Protein AF-A0A2G2WMH2-F1 (afdb_monomer)

Mean predicted aligned error: 10.41 Å

Solvent-accessible surface area (backbone atoms only — not comparable to full-atom values): 7442 Å² total; per-residue (Å²): 142,68,90,68,57,48,76,43,60,35,55,42,58,72,83,78,82,82,87,88,82,86,69,83,63,77,50,43,57,58,46,44,57,43,49,48,52,47,40,55,47,51,48,49,44,51,75,32,40,41,74,84,52,74,70,66,92,86,58,62,71,73,67,49,67,32,45,39,30,38,35,58,32,84,52,57,39,61,53,39,31,50,25,50,50,49,35,38,69,71,68,55,57,82,51,69,66,56,48,50,53,52,50,49,52,54,56,72,71,32,60,77,91,47,46,63,37,52,52,52,26,55,56,68,74,79,115

InterPro domains:
  IPR006458 Ovate protein family, C-terminal [PF04844] (73-126)
  IPR006458 Ovate protein family, C-terminal [PS51754] (69-127)
  IPR006458 Ovate protein family, C-terminal [TIGR01568] (67-126)
  IPR038933 Ovate protein family [PTHR33057] (36-126)

Secondary structure (DSSP, 8-state):
--TTPEEEEEEEPTT-SS------STHHHHHHHHHHHHHHHHHHHHTTEE------TT--HHHHTSEEEEEEES-HHHHHHHHHHHIIIII---SHHHHHHHHHHHHHHS-GGGHHHHHHHHHTT--

Structure (mmCIF, N/CA/C/O backbone):
data_AF-A0A2G2WMH2-F1
#
_entry.id   AF-A0A2G2WMH2-F1
#
loop_
_atom_site.group_PDB
_atom_site.id
_atom_site.type_symbol
_atom_site.label_atom_id
_atom_site.label_alt_id
_atom_site.label_comp_id
_atom_site.label_asym_id
_atom_site.label_entity_id
_atom_site.label_seq_id
_atom_site.pdbx_PDB_ins_code
_atom_site.Cartn_x
_atom_site.Cartn_y
_atom_site.Cartn_z
_atom_site.occupancy
_atom_site.B_iso_or_equiv
_atom_site.auth_seq_id
_atom_site.auth_comp_id
_atom_site.auth_asym_id
_atom_site.auth_atom_id
_atom_site.pdbx_PDB_model_num
ATOM 1 N N . MET A 1 1 ? 20.134 -5.312 -19.685 1.00 39.44 1 MET A N 1
ATOM 2 C CA . MET A 1 1 ? 20.040 -4.812 -18.296 1.00 39.44 1 MET A CA 1
ATOM 3 C C . MET A 1 1 ? 18.639 -4.263 -18.044 1.00 39.44 1 MET A C 1
ATOM 5 O O . MET A 1 1 ? 18.372 -3.131 -18.417 1.00 39.44 1 MET A O 1
ATOM 9 N N . LEU A 1 2 ? 17.740 -5.075 -17.476 1.00 50.34 2 LEU A N 1
ATOM 10 C CA . LEU A 1 2 ? 16.374 -4.661 -17.090 1.00 50.34 2 LEU A CA 1
ATOM 11 C C . LEU A 1 2 ? 16.065 -4.894 -15.597 1.00 50.34 2 LEU A C 1
ATOM 13 O O . LEU A 1 2 ? 15.064 -4.384 -15.110 1.00 50.34 2 LEU A O 1
ATOM 17 N N . HIS A 1 3 ? 16.947 -5.580 -14.857 1.00 53.00 3 HIS A N 1
ATOM 18 C CA . HIS A 1 3 ? 16.779 -5.986 -13.448 1.00 53.00 3 HIS A CA 1
ATOM 19 C C . HIS A 1 3 ? 16.695 -4.856 -12.414 1.00 53.00 3 HIS A C 1
ATOM 21 O O . HIS A 1 3 ? 16.726 -5.126 -11.221 1.00 53.00 3 HIS A O 1
ATOM 27 N N . GLN A 1 4 ? 16.628 -3.598 -12.839 1.00 73.81 4 GLN A N 1
ATOM 28 C CA . GLN A 1 4 ? 16.503 -2.506 -11.889 1.00 73.81 4 GLN A CA 1
ATOM 29 C C . GLN A 1 4 ? 15.035 -2.341 -11.449 1.00 73.81 4 GLN A C 1
ATOM 31 O O . GLN A 1 4 ? 14.784 -2.139 -10.269 1.00 73.81 4 GLN A O 1
ATOM 36 N N . TYR A 1 5 ? 14.061 -2.441 -12.366 1.00 83.31 5 TYR A N 1
ATOM 37 C CA . TYR A 1 5 ? 12.660 -2.101 -12.076 1.00 83.31 5 TYR A CA 1
ATOM 38 C C . TYR A 1 5 ? 11.819 -3.312 -11.657 1.00 83.31 5 TYR A C 1
ATOM 40 O O . TYR A 1 5 ? 11.675 -4.258 -12.429 1.00 83.31 5 TYR A O 1
ATOM 48 N N . ILE A 1 6 ? 11.193 -3.228 -10.482 1.00 89.25 6 ILE A N 1
ATOM 49 C CA . ILE A 1 6 ? 10.225 -4.204 -9.965 1.00 89.25 6 ILE A CA 1
ATOM 50 C C . ILE A 1 6 ? 8.806 -3.681 -10.222 1.00 89.25 6 ILE A C 1
ATOM 52 O O . ILE A 1 6 ? 8.499 -2.516 -9.944 1.00 89.25 6 ILE A O 1
ATOM 56 N N . SER A 1 7 ? 7.953 -4.545 -10.775 1.00 92.12 7 SER A N 1
ATOM 57 C CA . SER A 1 7 ? 6.526 -4.278 -10.976 1.00 92.12 7 SER A CA 1
ATOM 58 C C . SER A 1 7 ? 5.760 -4.565 -9.689 1.00 92.12 7 SER A C 1
ATOM 60 O O . SER A 1 7 ? 5.903 -5.650 -9.138 1.00 92.12 7 SER A O 1
ATOM 62 N N . HIS A 1 8 ? 4.936 -3.627 -9.234 1.00 92.62 8 HIS A N 1
ATOM 63 C CA . HIS A 1 8 ? 4.058 -3.796 -8.074 1.00 92.62 8 HIS A CA 1
ATOM 64 C C . HIS A 1 8 ? 2.759 -2.992 -8.247 1.00 92.62 8 HIS A C 1
ATOM 66 O O . HIS A 1 8 ? 2.647 -2.195 -9.174 1.00 92.62 8 HIS A O 1
ATOM 72 N N . ILE A 1 9 ? 1.778 -3.177 -7.369 1.00 93.50 9 ILE A N 1
ATOM 73 C CA . ILE A 1 9 ? 0.516 -2.429 -7.346 1.00 93.50 9 ILE A CA 1
ATOM 74 C C . ILE A 1 9 ? 0.582 -1.312 -6.312 1.00 93.50 9 ILE A C 1
ATOM 76 O O . ILE A 1 9 ? 0.992 -1.521 -5.173 1.00 93.50 9 ILE A O 1
ATOM 80 N N . TYR A 1 10 ? 0.104 -0.146 -6.723 1.00 90.38 10 TYR A N 1
ATOM 81 C CA . TYR A 1 10 ? -0.199 1.003 -5.889 1.00 90.38 10 TYR A CA 1
ATOM 82 C C . TYR A 1 10 ? -1.716 1.215 -5.934 1.00 90.38 10 TYR A C 1
ATOM 84 O O . TYR A 1 10 ? -2.286 1.357 -7.020 1.00 90.38 10 TYR A O 1
ATOM 92 N N . LEU A 1 11 ? -2.378 1.202 -4.778 1.00 89.56 11 LEU A N 1
ATOM 93 C CA . LEU A 1 11 ? -3.805 1.498 -4.670 1.00 89.56 11 LEU A CA 1
ATOM 94 C C . LEU A 1 11 ? -3.987 3.008 -4.511 1.00 89.56 11 LEU A C 1
ATOM 96 O O . LEU A 1 11 ? -3.466 3.605 -3.568 1.00 89.56 11 LEU A O 1
ATOM 100 N N . TYR A 1 12 ? -4.718 3.618 -5.445 1.00 82.44 12 TYR A N 1
ATOM 101 C CA . TYR A 1 12 ? -5.095 5.028 -5.380 1.00 82.44 12 TYR A CA 1
ATOM 102 C C . TYR A 1 12 ? -6.536 5.177 -4.868 1.00 82.44 12 TYR A C 1
ATOM 104 O O . TYR A 1 12 ? -7.457 4.658 -5.510 1.00 82.44 12 TYR A O 1
ATOM 112 N N . PRO A 1 13 ? -6.768 5.932 -3.780 1.00 79.44 13 PRO A N 1
ATOM 113 C CA . PRO A 1 13 ? -8.116 6.242 -3.325 1.00 79.44 13 PRO A CA 1
ATOM 114 C C . PRO A 1 13 ? -8.817 7.188 -4.311 1.00 79.44 13 PRO A C 1
ATOM 116 O O . PRO A 1 13 ? -8.248 8.187 -4.761 1.00 79.44 13 PRO A O 1
ATOM 119 N N . TYR A 1 14 ? -10.083 6.898 -4.620 1.00 66.50 14 TYR A N 1
ATOM 120 C CA . TYR A 1 14 ? -10.850 7.523 -5.711 1.00 66.50 14 TYR A CA 1
ATOM 121 C C . TYR A 1 14 ? -10.984 9.065 -5.633 1.00 66.50 14 TYR A C 1
ATOM 123 O O . TYR A 1 14 ? -11.202 9.733 -6.643 1.00 66.50 14 TYR A O 1
ATOM 131 N N . LEU A 1 15 ? -10.813 9.663 -4.449 1.00 53.84 15 LEU A N 1
ATOM 132 C CA . LEU A 1 15 ? -11.090 11.082 -4.180 1.00 53.84 15 LEU A CA 1
ATOM 133 C C . LEU A 1 15 ? -10.080 12.094 -4.777 1.00 53.84 15 LEU A C 1
ATOM 135 O O . LEU A 1 15 ? -10.361 13.293 -4.770 1.00 53.84 15 LEU A O 1
ATOM 139 N N . HIS A 1 16 ? -8.909 11.677 -5.281 1.00 42.50 16 HIS A N 1
ATOM 140 C CA . HIS A 1 16 ? -7.781 12.594 -5.548 1.00 42.50 16 HIS A CA 1
ATOM 141 C C . HIS A 1 16 ? -7.552 12.988 -7.032 1.00 42.50 16 HIS A C 1
ATOM 143 O O . HIS A 1 16 ? -6.417 13.057 -7.512 1.00 42.50 16 HIS A O 1
ATOM 149 N N . THR A 1 17 ? -8.605 13.308 -7.791 1.00 42.81 17 THR A N 1
ATOM 150 C CA . THR A 1 17 ? -8.478 13.753 -9.203 1.00 42.81 17 THR A CA 1
ATOM 151 C C . THR A 1 17 ? -8.576 15.272 -9.431 1.00 42.81 17 THR A C 1
ATOM 153 O O . THR A 1 17 ? -8.303 15.731 -10.539 1.00 42.81 17 THR A O 1
ATOM 156 N N . HIS A 1 18 ? -8.899 16.080 -8.410 1.00 35.12 18 HIS A N 1
ATOM 157 C CA . HIS A 1 18 ? -9.380 17.464 -8.607 1.00 35.12 18 HIS A CA 1
ATOM 158 C C . HIS A 1 18 ? -8.436 18.643 -8.249 1.00 35.12 18 HIS A C 1
ATOM 160 O O . HIS A 1 18 ? -8.845 19.791 -8.413 1.00 35.12 18 HIS A O 1
ATOM 166 N N . LEU A 1 19 ? -7.189 18.430 -7.797 1.00 36.88 19 LEU A N 1
ATOM 167 C CA . LEU A 1 19 ? -6.361 19.489 -7.161 1.00 36.88 19 LEU A CA 1
ATOM 168 C C . LEU A 1 19 ? -5.070 19.923 -7.910 1.00 36.88 19 LEU A C 1
ATOM 170 O O . LEU A 1 19 ? -4.053 20.199 -7.277 1.00 36.88 19 LEU A O 1
ATOM 174 N N . PHE A 1 20 ? -5.081 20.032 -9.248 1.00 32.56 20 PHE A N 1
ATOM 175 C CA . PHE A 1 20 ? -3.882 20.393 -10.048 1.00 32.56 20 PHE A CA 1
ATOM 176 C C . PHE A 1 20 ? -4.046 21.568 -11.051 1.00 32.56 20 PHE A C 1
ATOM 178 O O . PHE A 1 20 ? -3.631 21.463 -12.200 1.00 32.56 20 PHE A O 1
ATOM 185 N N . HIS A 1 21 ? -4.575 22.722 -10.628 1.00 34.97 21 HIS A N 1
ATOM 186 C CA . HIS A 1 21 ? -4.422 24.024 -11.321 1.00 34.97 21 HIS A CA 1
ATOM 187 C C . HIS A 1 21 ? -4.557 25.174 -10.297 1.00 34.97 21 HIS A C 1
ATOM 189 O O . HIS A 1 21 ? -5.293 25.026 -9.330 1.00 34.97 21 HIS A O 1
ATOM 195 N N . ASP A 1 22 ? -3.902 26.337 -10.406 1.00 36.66 22 ASP A N 1
ATOM 196 C CA . ASP A 1 22 ? -2.819 26.799 -11.298 1.00 36.66 22 ASP A CA 1
ATOM 197 C C . ASP A 1 22 ? -1.940 27.824 -10.522 1.00 36.66 22 ASP A C 1
ATOM 199 O O . ASP A 1 22 ? -2.313 28.277 -9.444 1.00 36.66 22 ASP A O 1
ATOM 203 N N . THR A 1 23 ? -0.771 28.225 -11.036 1.00 37.75 23 THR A N 1
ATOM 204 C CA . THR A 1 23 ? -0.013 29.401 -10.549 1.00 37.75 23 THR A CA 1
ATOM 205 C C . THR A 1 23 ? 0.733 30.057 -11.723 1.00 37.75 23 THR A C 1
ATOM 207 O O . THR A 1 23 ? 1.585 29.442 -12.359 1.00 37.75 23 THR A O 1
ATOM 210 N N . HIS A 1 24 ? 0.413 31.322 -12.020 1.00 41.81 24 HIS A N 1
ATOM 211 C CA . HIS A 1 24 ? -0.123 31.619 -13.359 1.00 41.81 24 HIS A CA 1
ATOM 212 C C . HIS A 1 24 ? 0.827 32.269 -14.398 1.00 41.81 24 HIS A C 1
ATOM 214 O O . HIS A 1 24 ? 0.663 32.020 -15.595 1.00 41.81 24 HIS A O 1
ATOM 220 N N . THR A 1 25 ? 1.806 33.097 -13.993 1.00 37.84 25 THR A N 1
ATOM 221 C CA . THR A 1 25 ? 2.535 34.002 -14.927 1.00 37.84 25 THR A CA 1
ATOM 222 C C . THR A 1 25 ? 3.969 33.545 -15.248 1.00 37.84 25 THR A C 1
ATOM 224 O O . THR A 1 25 ? 4.156 32.656 -16.061 1.00 37.84 25 THR A O 1
ATOM 227 N N . THR A 1 26 ? 5.021 34.067 -14.615 1.00 40.28 26 THR A N 1
ATOM 228 C CA . THR A 1 26 ? 6.433 33.671 -14.863 1.00 40.28 26 THR A CA 1
ATOM 229 C C . THR A 1 26 ? 6.704 32.207 -14.518 1.00 40.28 26 THR A C 1
ATOM 231 O O . THR A 1 26 ? 7.486 31.515 -15.179 1.00 40.28 26 THR A O 1
ATOM 234 N N . LYS A 1 27 ? 5.952 31.703 -13.532 1.00 47.59 27 LYS A N 1
ATOM 235 C CA . LYS A 1 27 ? 5.845 30.279 -13.255 1.00 47.59 27 LYS A CA 1
ATOM 236 C C . LYS A 1 27 ? 5.443 29.509 -14.511 1.00 47.59 27 LYS A C 1
ATOM 238 O O . LYS A 1 27 ? 6.059 28.489 -14.713 1.00 47.59 27 LYS A O 1
ATOM 243 N N . ARG A 1 28 ? 4.561 29.970 -15.411 1.00 39.31 28 ARG A N 1
ATOM 244 C CA . ARG A 1 28 ? 4.201 29.239 -16.648 1.00 39.31 28 ARG A CA 1
ATOM 245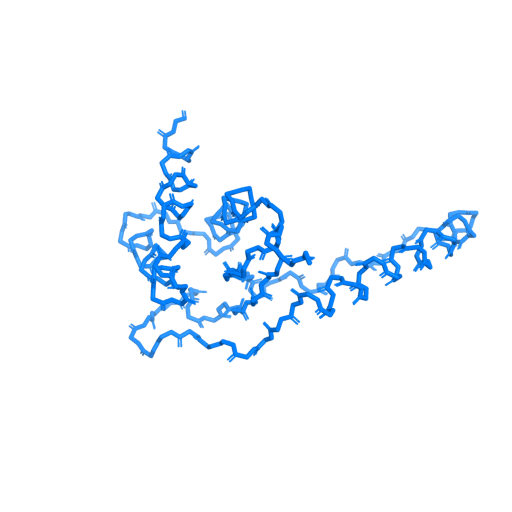 C C . ARG A 1 28 ? 5.373 28.951 -17.587 1.00 39.31 28 ARG A C 1
ATOM 247 O O . ARG A 1 28 ? 5.276 27.968 -18.304 1.00 39.31 28 ARG A O 1
ATOM 254 N N . ASN A 1 29 ? 6.460 29.726 -17.616 1.00 39.91 29 ASN A N 1
ATOM 255 C CA . ASN A 1 29 ? 7.594 29.430 -18.512 1.00 39.91 29 ASN A CA 1
ATOM 256 C C . ASN A 1 29 ? 8.577 28.436 -17.875 1.00 39.91 29 ASN A C 1
ATOM 258 O O . ASN A 1 29 ? 8.958 27.448 -18.506 1.00 39.91 29 ASN A O 1
ATOM 262 N N . LEU A 1 30 ? 8.887 28.609 -16.586 1.00 47.41 30 LEU A N 1
ATOM 263 C CA . LEU A 1 30 ? 9.625 27.605 -15.811 1.00 47.41 30 LEU A CA 1
ATOM 264 C C . LEU A 1 30 ? 8.821 26.308 -15.651 1.00 47.41 30 LEU A C 1
ATOM 266 O O . LEU A 1 30 ? 9.373 25.241 -15.865 1.00 47.41 30 LEU A O 1
ATOM 270 N N . LEU A 1 31 ? 7.515 26.388 -15.391 1.00 48.53 31 LEU A N 1
ATOM 271 C CA . LEU A 1 31 ? 6.540 25.298 -15.458 1.00 48.53 31 LEU A CA 1
ATOM 272 C C . LEU A 1 31 ? 6.322 24.810 -16.882 1.00 48.53 31 LEU A C 1
ATOM 274 O O . LEU A 1 31 ? 5.859 23.702 -17.003 1.00 48.53 31 LEU A O 1
ATOM 278 N N . GLN A 1 32 ? 6.620 25.520 -17.969 1.00 48.97 32 GLN A N 1
ATOM 279 C CA . GLN A 1 32 ? 6.566 24.894 -19.298 1.00 48.97 32 GLN A CA 1
ATOM 280 C C . GLN A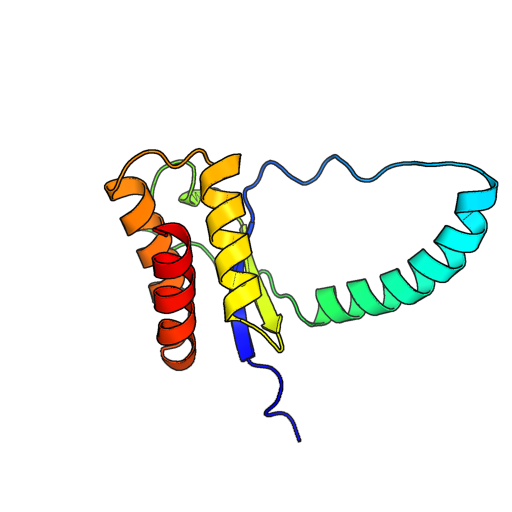 1 32 ? 7.799 24.027 -19.510 1.00 48.97 32 GLN A C 1
ATOM 282 O O . GLN A 1 32 ? 7.664 22.892 -19.944 1.00 48.97 32 GLN A O 1
ATOM 287 N N . MET A 1 33 ? 8.989 24.490 -19.122 1.00 47.59 33 MET A N 1
ATOM 288 C CA . MET A 1 33 ? 10.205 23.678 -19.202 1.00 47.59 33 MET A CA 1
ATOM 289 C C . MET A 1 33 ? 10.198 22.521 -18.186 1.00 47.59 33 MET A C 1
ATOM 291 O O . MET A 1 33 ? 10.543 21.389 -18.534 1.00 47.59 33 MET A O 1
ATOM 295 N N . VAL A 1 34 ? 9.738 22.776 -16.958 1.00 54.28 34 VAL A N 1
ATOM 296 C CA . VAL A 1 34 ? 9.465 21.763 -15.934 1.00 54.28 34 VAL A CA 1
ATOM 297 C C . VAL A 1 34 ? 8.307 20.893 -16.399 1.00 54.28 34 VAL A C 1
ATOM 299 O O . VAL A 1 34 ? 8.569 19.735 -16.621 1.00 54.28 34 VAL A O 1
ATOM 302 N N . ASN A 1 35 ? 7.102 21.365 -16.726 1.00 53.31 35 ASN A N 1
ATOM 303 C CA . ASN A 1 35 ? 6.038 20.508 -17.285 1.00 53.31 35 ASN A CA 1
ATOM 304 C C . ASN A 1 35 ? 6.403 19.853 -18.621 1.00 53.31 35 ASN A C 1
ATOM 306 O O . ASN A 1 35 ? 5.676 18.958 -19.005 1.00 53.31 35 ASN A O 1
ATOM 310 N N . HIS A 1 36 ? 7.482 20.193 -19.331 1.00 51.31 36 HIS A N 1
ATOM 311 C CA . HIS A 1 36 ? 7.953 19.401 -20.474 1.00 51.31 36 HIS A CA 1
ATOM 312 C C . HIS A 1 36 ? 8.942 18.307 -20.039 1.00 51.31 36 HIS A C 1
ATOM 314 O O . HIS A 1 36 ? 8.846 17.178 -20.518 1.00 51.31 36 HIS A O 1
ATOM 320 N N . LYS A 1 37 ? 9.839 18.580 -19.078 1.00 52.56 37 LYS A N 1
ATOM 321 C CA . LYS A 1 37 ? 10.673 17.552 -18.418 1.00 52.56 37 LYS A CA 1
ATOM 322 C C . LYS A 1 37 ? 9.820 16.612 -17.567 1.00 52.56 37 LYS A C 1
ATOM 324 O O . LYS A 1 37 ? 9.868 15.409 -17.765 1.00 52.56 37 LYS A O 1
ATOM 329 N N . THR A 1 38 ? 8.990 17.169 -16.701 1.00 50.25 38 THR A N 1
ATOM 330 C CA . THR A 1 38 ? 7.932 16.560 -15.903 1.00 50.25 38 THR A CA 1
ATOM 331 C C . THR A 1 38 ? 6.808 15.992 -16.762 1.00 50.25 38 THR A C 1
ATOM 333 O O . THR A 1 38 ? 6.375 14.920 -16.404 1.00 50.25 38 THR A O 1
ATOM 336 N N . LYS A 1 39 ? 6.393 16.518 -17.935 1.00 48.16 39 LYS A N 1
ATOM 337 C CA . LYS A 1 39 ? 5.571 15.694 -18.862 1.00 48.16 39 LYS A CA 1
ATOM 338 C C . LYS A 1 39 ? 6.383 14.540 -19.407 1.00 48.16 39 LYS A C 1
ATOM 340 O O . LYS A 1 39 ? 5.860 13.451 -19.384 1.00 48.16 39 LYS A O 1
ATOM 345 N N . LYS A 1 40 ? 7.643 14.680 -19.832 1.00 50.97 40 LYS A N 1
ATOM 346 C CA . LYS A 1 40 ? 8.446 13.504 -20.232 1.00 50.97 40 LYS A CA 1
ATOM 347 C C . LYS A 1 40 ? 8.649 12.506 -19.082 1.00 50.97 40 LYS A C 1
ATOM 349 O O . LYS A 1 40 ? 8.727 11.311 -19.343 1.00 50.97 40 LYS A O 1
ATOM 354 N N . MET A 1 41 ? 8.696 12.963 -17.833 1.00 46.50 41 MET A N 1
ATOM 355 C CA . MET A 1 41 ? 8.854 12.142 -16.629 1.00 46.50 41 MET A CA 1
ATOM 356 C C . MET A 1 41 ? 7.532 11.510 -16.181 1.00 46.50 41 MET A C 1
ATOM 358 O O . MET A 1 41 ? 7.530 10.331 -15.876 1.00 46.50 41 MET A O 1
ATOM 362 N N . LEU A 1 42 ? 6.419 12.245 -16.234 1.00 51.47 42 LEU A N 1
ATOM 363 C CA . LEU A 1 42 ? 5.042 11.789 -16.010 1.00 51.4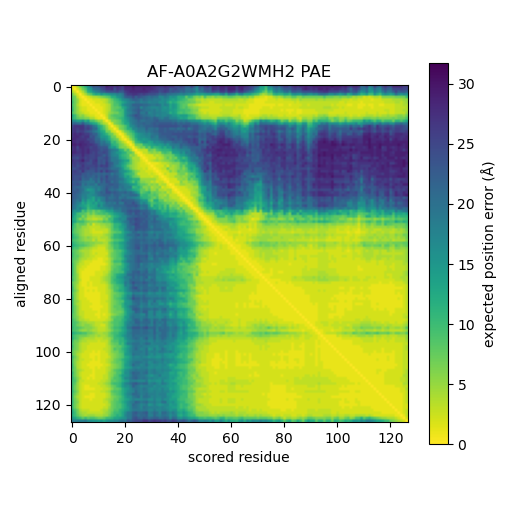7 42 LEU A CA 1
ATOM 364 C C . LEU A 1 42 ? 4.525 10.950 -17.179 1.00 51.47 42 LEU A C 1
ATOM 366 O O . LEU A 1 42 ? 3.672 10.110 -16.977 1.00 51.47 42 LEU A O 1
ATOM 370 N N . GLN A 1 43 ? 5.032 11.135 -18.397 1.00 50.91 43 GLN A N 1
ATOM 371 C CA . GLN A 1 43 ? 4.790 10.277 -19.558 1.00 50.91 43 GLN A CA 1
ATOM 372 C C . GLN A 1 43 ? 5.625 9.007 -19.414 1.00 50.91 43 GLN A C 1
ATOM 374 O O . GLN A 1 43 ? 5.126 7.926 -19.673 1.00 50.91 43 GLN A O 1
ATOM 379 N N . ARG A 1 44 ? 6.866 9.102 -18.916 1.00 53.03 44 ARG A N 1
ATOM 380 C CA . ARG A 1 44 ? 7.636 7.929 -18.481 1.00 53.03 44 ARG A CA 1
ATOM 381 C C . ARG A 1 44 ? 6.988 7.221 -17.290 1.00 53.03 44 ARG A C 1
ATOM 383 O O . ARG A 1 44 ? 7.021 6.004 -17.282 1.00 53.03 44 ARG A O 1
ATOM 390 N N . GLN A 1 45 ? 6.373 7.929 -16.340 1.00 51.94 45 GLN A N 1
ATOM 391 C CA . GLN A 1 45 ? 5.588 7.318 -15.264 1.00 51.94 45 GLN A CA 1
ATOM 392 C C . GLN A 1 45 ? 4.272 6.746 -15.793 1.00 51.94 45 GLN A C 1
ATOM 394 O O . GLN A 1 45 ? 3.979 5.617 -15.455 1.00 51.94 45 GLN A O 1
ATOM 399 N N . ARG A 1 46 ? 3.543 7.419 -16.696 1.00 50.84 46 ARG A N 1
ATOM 400 C CA . ARG A 1 46 ? 2.357 6.875 -17.395 1.00 50.84 46 ARG A CA 1
ATOM 401 C C . ARG A 1 46 ? 2.692 5.638 -18.221 1.00 50.84 46 ARG A C 1
ATOM 403 O O . ARG A 1 46 ? 1.925 4.697 -18.210 1.00 50.84 46 ARG A O 1
ATOM 410 N N . ASN A 1 47 ? 3.858 5.591 -18.857 1.00 55.72 47 ASN A N 1
ATOM 411 C CA . ASN A 1 47 ? 4.363 4.397 -19.539 1.00 55.72 47 ASN A CA 1
ATOM 412 C C . ASN A 1 47 ? 4.942 3.350 -18.560 1.00 55.72 47 ASN A C 1
ATOM 414 O O . ASN A 1 47 ? 5.243 2.235 -18.971 1.00 55.72 47 ASN A O 1
ATOM 418 N N . ARG A 1 48 ? 5.125 3.707 -17.281 1.00 64.31 48 ARG A N 1
ATOM 419 C CA . ARG A 1 48 ? 5.432 2.807 -16.158 1.00 64.31 48 ARG A CA 1
ATOM 420 C C . ARG A 1 48 ? 4.208 2.554 -15.275 1.00 64.31 48 ARG A C 1
ATOM 422 O O . ARG A 1 48 ? 4.388 1.991 -14.197 1.00 64.31 48 ARG A O 1
ATOM 429 N N . VAL A 1 49 ? 3.006 2.961 -15.696 1.00 63.28 49 VAL A N 1
ATOM 430 C CA . VAL A 1 49 ? 1.781 2.594 -14.997 1.00 63.28 49 VAL A CA 1
ATOM 431 C C . VAL A 1 49 ? 0.736 1.981 -15.910 1.00 63.28 49 VAL A C 1
ATOM 433 O O . VAL A 1 49 ? 0.538 2.420 -17.039 1.00 63.28 49 VAL A O 1
ATOM 436 N N . SER A 1 50 ? 0.068 0.950 -15.403 1.00 73.25 50 SER A N 1
ATOM 437 C CA . SER A 1 50 ? -1.043 0.281 -16.077 1.00 73.25 50 SER A CA 1
ATOM 438 C C . SER A 1 50 ? -2.243 0.209 -15.144 1.00 73.25 50 SER A C 1
ATOM 440 O O . SER A 1 50 ? -2.090 -0.067 -13.958 1.00 73.25 50 SER A O 1
ATOM 442 N N . PHE A 1 51 ? -3.430 0.406 -15.707 1.00 76.25 51 PHE A N 1
ATOM 443 C CA . PHE A 1 51 ? -4.727 0.289 -15.030 1.00 76.25 51 PHE A CA 1
ATOM 444 C C . PHE A 1 51 ? -5.408 -1.045 -15.391 1.00 76.25 51 PHE A C 1
ATOM 446 O O . PHE A 1 51 ? -6.622 -1.127 -15.508 1.00 76.25 51 PHE A O 1
ATOM 453 N N . SER A 1 52 ? -4.606 -2.076 -15.680 1.00 76.50 52 SER A N 1
ATOM 454 C CA . SER A 1 52 ? -5.068 -3.401 -16.119 1.00 76.50 52 SER A CA 1
ATOM 455 C C . SER A 1 52 ? -5.350 -4.373 -14.970 1.00 76.50 52 SER A C 1
ATOM 457 O O . SER A 1 52 ? -5.754 -5.503 -15.225 1.00 76.50 52 SER A O 1
ATOM 459 N N . ALA A 1 53 ? -5.073 -3.969 -13.730 1.00 81.50 53 ALA A N 1
ATOM 460 C CA . ALA A 1 53 ? -5.439 -4.712 -12.533 1.00 81.50 53 ALA A CA 1
ATOM 461 C C . ALA A 1 53 ? -6.803 -4.221 -12.032 1.00 81.50 53 ALA A C 1
ATOM 463 O O . ALA A 1 53 ? -7.084 -3.027 -12.103 1.00 81.50 53 ALA A O 1
ATOM 464 N N . ASN A 1 54 ? -7.613 -5.136 -11.506 1.00 85.50 54 ASN A N 1
ATOM 465 C CA . ASN A 1 54 ? -8.891 -4.844 -10.859 1.00 85.50 54 ASN A CA 1
ATOM 466 C C . ASN A 1 54 ? -8.840 -5.358 -9.419 1.00 85.50 54 ASN A C 1
ATOM 468 O O . ASN A 1 54 ? -8.085 -6.289 -9.138 1.00 85.50 54 ASN A O 1
ATOM 472 N N . MET A 1 55 ? -9.648 -4.777 -8.533 1.00 90.44 55 MET A N 1
ATOM 473 C CA . MET A 1 55 ? -9.799 -5.266 -7.161 1.00 90.44 55 MET A CA 1
ATOM 474 C C . MET A 1 55 ? -10.361 -6.703 -7.139 1.00 90.44 55 MET A C 1
ATOM 476 O O . MET A 1 55 ? -11.130 -7.054 -8.036 1.00 90.44 55 MET A O 1
ATOM 480 N N . PRO A 1 56 ? -10.012 -7.535 -6.138 1.00 92.00 56 PRO A N 1
ATOM 481 C CA . PRO A 1 56 ? -10.634 -8.846 -5.949 1.00 92.00 56 PRO A CA 1
ATOM 482 C C . PRO A 1 56 ? -12.141 -8.740 -5.641 1.00 92.00 56 PRO A C 1
ATOM 484 O O . PRO A 1 56 ? -12.564 -7.866 -4.883 1.00 92.00 56 PRO A O 1
ATOM 487 N N . ASP A 1 57 ? -12.949 -9.651 -6.199 1.00 91.25 57 ASP A N 1
ATOM 488 C CA . ASP A 1 57 ? -14.426 -9.626 -6.126 1.00 91.25 57 ASP A CA 1
ATOM 489 C C . ASP A 1 57 ? -15.006 -9.820 -4.706 1.00 91.25 57 ASP A C 1
ATOM 491 O O . ASP A 1 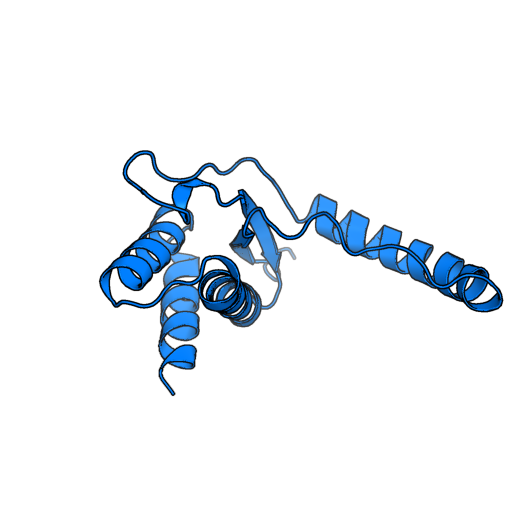57 ? -16.201 -9.610 -4.466 1.00 91.25 57 ASP A O 1
ATOM 495 N N . ASP A 1 58 ? -14.191 -10.264 -3.751 1.00 92.69 58 ASP A N 1
ATOM 496 C CA . ASP A 1 58 ? -14.545 -10.516 -2.353 1.00 92.69 58 ASP A CA 1
ATOM 497 C C . ASP A 1 58 ? -14.316 -9.307 -1.429 1.00 92.69 58 ASP A C 1
ATOM 499 O O . ASP A 1 58 ? -14.924 -9.253 -0.359 1.00 92.69 58 ASP A O 1
ATOM 503 N N . VAL A 1 59 ? -13.551 -8.303 -1.869 1.00 91.50 59 VAL A N 1
ATOM 504 C CA . VAL A 1 59 ? -13.270 -7.067 -1.114 1.00 91.50 59 VAL A CA 1
ATOM 505 C C . VAL A 1 59 ? -14.509 -6.169 -1.035 1.00 91.50 59 VAL A C 1
ATOM 507 O O . VAL A 1 59 ? -15.348 -6.139 -1.942 1.00 91.50 59 VAL A O 1
ATOM 510 N N . ARG A 1 60 ? -14.677 -5.441 0.071 1.00 85.94 60 ARG A N 1
ATOM 511 C CA . ARG A 1 60 ? -15.859 -4.618 0.366 1.00 85.94 60 ARG A CA 1
ATOM 512 C C . ARG A 1 60 ? -15.493 -3.197 0.807 1.00 85.94 60 ARG A C 1
ATOM 514 O O . ARG A 1 60 ? -14.335 -2.826 0.980 1.00 85.94 60 ARG A O 1
ATOM 521 N N . GLY A 1 61 ? -16.534 -2.378 0.966 1.00 85.62 61 GLY A N 1
ATOM 522 C CA . GLY A 1 61 ? -16.417 -0.997 1.432 1.00 85.62 61 GLY A CA 1
ATOM 523 C C . GLY A 1 61 ? -15.594 -0.108 0.498 1.00 85.62 61 GLY A C 1
ATOM 524 O O . GLY A 1 61 ? -15.386 -0.421 -0.671 1.00 85.62 61 GLY A O 1
ATOM 525 N N . ALA A 1 62 ? -15.101 1.008 1.032 1.00 82.50 62 ALA A N 1
ATOM 526 C CA . ALA A 1 62 ? -14.409 2.031 0.247 1.00 82.50 62 ALA A CA 1
ATOM 527 C C . ALA A 1 62 ? -13.013 1.604 -0.273 1.00 82.50 62 ALA A C 1
ATOM 529 O O . ALA A 1 62 ? -12.415 2.308 -1.087 1.00 82.50 62 ALA A O 1
ATOM 530 N N . ILE A 1 63 ? -12.497 0.442 0.152 1.00 89.12 63 ILE A N 1
ATOM 531 C CA . ILE A 1 63 ? -11.309 -0.178 -0.451 1.00 89.12 63 ILE A CA 1
ATOM 532 C C . ILE A 1 63 ? -11.657 -0.736 -1.844 1.00 89.12 63 ILE A C 1
ATOM 534 O O . ILE A 1 63 ? -10.869 -0.565 -2.770 1.00 89.12 63 ILE A O 1
ATOM 538 N N . ALA A 1 64 ? -12.849 -1.320 -2.029 1.00 89.88 64 ALA A N 1
ATOM 539 C CA . ALA A 1 64 ? -13.288 -1.885 -3.311 1.00 89.88 64 ALA A CA 1
ATOM 540 C C . ALA A 1 64 ? -13.433 -0.833 -4.432 1.00 89.88 64 ALA A C 1
ATOM 542 O O . ALA A 1 64 ? -13.188 -1.143 -5.594 1.00 89.88 64 ALA A O 1
ATOM 543 N N . ASP A 1 65 ? -13.751 0.419 -4.082 1.00 85.88 65 ASP A N 1
ATOM 544 C CA . ASP A 1 65 ? -13.846 1.551 -5.022 1.00 85.88 65 ASP A CA 1
ATOM 545 C C . ASP A 1 65 ? -12.472 2.147 -5.418 1.00 85.88 65 ASP A C 1
ATOM 547 O O . ASP A 1 65 ? -12.394 3.143 -6.144 1.00 85.88 65 ASP A O 1
ATOM 551 N N . SER A 1 66 ? -11.366 1.586 -4.917 1.00 86.50 66 SER A N 1
ATOM 552 C CA . SER A 1 66 ? -10.014 2.105 -5.160 1.00 86.50 66 SER A CA 1
ATOM 553 C C . SER A 1 66 ? -9.429 1.643 -6.494 1.00 86.50 66 SER A C 1
ATOM 555 O O . SER A 1 66 ? -9.689 0.548 -6.987 1.00 86.50 66 SER A O 1
ATOM 557 N N . ILE A 1 67 ? -8.586 2.488 -7.089 1.00 86.38 67 ILE A N 1
ATOM 558 C CA . ILE A 1 67 ? -8.009 2.243 -8.412 1.00 86.38 67 ILE A CA 1
ATOM 559 C C . ILE A 1 67 ? -6.687 1.484 -8.260 1.00 86.38 67 ILE A C 1
ATOM 561 O O . ILE A 1 67 ? -5.714 2.020 -7.722 1.00 86.38 67 ILE A O 1
ATOM 565 N N . CYS A 1 68 ? -6.622 0.261 -8.788 1.00 88.69 68 CYS A N 1
ATOM 566 C CA . CYS A 1 68 ? -5.382 -0.507 -8.865 1.00 88.69 68 CYS A CA 1
ATOM 567 C C . CYS A 1 68 ? -4.478 0.034 -9.978 1.00 88.69 68 CYS A C 1
ATOM 569 O O . CYS A 1 68 ? -4.832 0.012 -11.159 1.00 88.69 68 CYS A O 1
ATOM 571 N N . VAL A 1 69 ? -3.275 0.477 -9.616 1.00 86.56 69 VAL A N 1
ATOM 572 C CA . VAL A 1 69 ? -2.293 0.994 -10.570 1.00 86.56 69 VAL A CA 1
ATOM 573 C C . VAL A 1 69 ? -1.011 0.182 -10.471 1.00 86.56 69 VAL A C 1
ATOM 575 O O . VAL A 1 69 ? -0.269 0.285 -9.498 1.00 86.56 69 VAL A O 1
ATOM 578 N N . VAL A 1 70 ? -0.721 -0.608 -11.504 1.00 86.88 70 VAL A N 1
ATOM 579 C CA . VAL A 1 70 ? 0.593 -1.242 -11.674 1.00 86.88 70 VAL A CA 1
ATOM 580 C C . VAL A 1 70 ? 1.636 -0.132 -11.777 1.00 86.88 70 VAL A C 1
ATOM 582 O O . VAL A 1 70 ? 1.424 0.799 -12.543 1.00 86.88 70 VAL A O 1
ATOM 585 N N . LYS A 1 71 ? 2.757 -0.230 -11.065 1.00 86.06 71 LYS A N 1
ATOM 586 C CA . LYS A 1 71 ? 3.925 0.658 -11.104 1.00 86.06 71 LYS A CA 1
ATOM 587 C C . LYS A 1 71 ? 5.196 -0.154 -11.334 1.00 86.06 71 LYS A C 1
ATOM 589 O O . LYS A 1 71 ? 5.435 -1.140 -10.647 1.00 86.06 71 LYS A O 1
ATOM 594 N N . TYR A 1 72 ? 6.071 0.323 -12.218 1.00 87.19 72 TYR A N 1
ATOM 595 C CA . TYR A 1 72 ? 7.453 -0.168 -12.328 1.00 87.19 72 TYR A CA 1
ATOM 596 C C . TYR A 1 72 ? 8.410 0.788 -11.596 1.00 87.19 72 TYR A C 1
ATOM 598 O O . TYR A 1 72 ? 8.623 1.915 -12.059 1.00 87.19 72 TYR A O 1
ATOM 606 N N . SER A 1 73 ? 9.013 0.349 -10.484 1.00 86.62 73 SER A N 1
ATOM 607 C CA . SER A 1 73 ? 9.822 1.201 -9.588 1.00 86.62 73 SER A CA 1
ATOM 608 C C . SER A 1 73 ? 11.188 0.621 -9.209 1.00 86.62 73 SER A C 1
ATOM 610 O O . SER A 1 73 ? 11.436 -0.569 -9.377 1.00 86.62 73 SER A O 1
ATOM 612 N N . MET A 1 74 ? 12.077 1.496 -8.724 1.00 89.62 74 MET A N 1
ATOM 613 C CA . MET A 1 74 ? 13.370 1.144 -8.111 1.00 89.62 74 MET A CA 1
ATOM 614 C C . MET A 1 74 ? 13.239 0.837 -6.619 1.00 89.62 74 MET A C 1
ATOM 616 O O . MET A 1 74 ? 14.117 0.197 -6.055 1.00 89.62 74 MET A O 1
ATOM 620 N N . ASP A 1 75 ? 12.176 1.343 -5.994 1.00 91.31 75 ASP A N 1
ATOM 621 C CA . ASP A 1 75 ? 11.949 1.296 -4.553 1.00 91.31 75 ASP A CA 1
ATOM 622 C C . ASP A 1 75 ? 10.469 0.953 -4.291 1.00 91.31 75 ASP A C 1
ATOM 624 O O . ASP A 1 75 ? 9.660 1.837 -3.987 1.00 91.31 75 ASP A O 1
ATOM 628 N N . PRO A 1 76 ? 10.073 -0.326 -4.474 1.00 93.75 76 PRO A N 1
ATOM 629 C CA . PRO A 1 76 ? 8.710 -0.771 -4.192 1.00 93.75 76 PRO A CA 1
ATOM 630 C C . PRO A 1 76 ? 8.337 -0.593 -2.722 1.00 93.75 76 PRO A C 1
ATOM 632 O O . PRO A 1 76 ? 7.172 -0.359 -2.428 1.00 93.75 76 PRO A O 1
ATOM 635 N N . LEU A 1 77 ? 9.310 -0.672 -1.807 1.00 95.12 77 LEU A N 1
ATOM 636 C CA . LEU A 1 77 ? 9.091 -0.484 -0.376 1.00 95.12 77 LEU A CA 1
ATOM 637 C C . LEU A 1 77 ? 8.516 0.906 -0.087 1.00 95.12 77 LEU A C 1
ATOM 639 O O . LEU A 1 77 ? 7.464 1.017 0.540 1.00 95.12 77 LEU A O 1
ATOM 643 N N . THR A 1 78 ? 9.163 1.969 -0.574 1.00 91.94 78 THR A N 1
ATOM 644 C CA . THR A 1 78 ? 8.653 3.336 -0.404 1.00 91.94 78 THR A CA 1
ATOM 645 C C . THR A 1 78 ? 7.338 3.552 -1.144 1.00 91.94 78 THR A C 1
ATOM 647 O O . THR A 1 78 ? 6.429 4.140 -0.561 1.00 91.94 78 THR A O 1
ATOM 650 N N . ASP A 1 79 ? 7.197 3.073 -2.386 1.00 92.25 79 ASP A N 1
ATOM 651 C CA . ASP A 1 79 ? 5.940 3.222 -3.133 1.00 92.25 79 ASP A CA 1
ATOM 652 C C . ASP A 1 79 ? 4.761 2.549 -2.398 1.00 92.25 79 ASP A C 1
ATOM 654 O O . ASP A 1 79 ? 3.745 3.198 -2.158 1.00 92.25 79 ASP A O 1
ATOM 658 N N . ILE A 1 80 ? 4.893 1.284 -1.984 1.00 95.38 80 ILE A N 1
ATOM 659 C CA . ILE A 1 80 ? 3.833 0.535 -1.285 1.00 95.38 80 ILE A CA 1
ATOM 660 C C . ILE A 1 80 ? 3.533 1.169 0.079 1.00 95.38 80 ILE A C 1
ATOM 662 O O . ILE A 1 80 ? 2.368 1.364 0.421 1.00 95.38 80 ILE A O 1
ATOM 666 N N . ARG A 1 81 ? 4.561 1.569 0.837 1.00 96.00 81 ARG A N 1
ATOM 667 C CA . ARG A 1 81 ? 4.412 2.239 2.139 1.00 96.00 81 ARG A CA 1
ATOM 668 C C . ARG A 1 81 ? 3.633 3.548 2.039 1.00 96.00 81 ARG A C 1
ATOM 670 O O . ARG A 1 81 ? 2.768 3.801 2.875 1.00 96.00 81 ARG A O 1
ATOM 677 N N . GLU A 1 82 ? 3.906 4.377 1.034 1.00 92.12 82 GLU A N 1
ATOM 678 C CA . GLU A 1 82 ? 3.129 5.604 0.818 1.00 92.12 82 GLU A CA 1
ATOM 679 C C . GLU A 1 82 ? 1.712 5.299 0.304 1.00 92.12 82 GLU A C 1
ATOM 681 O O . GLU A 1 82 ? 0.766 5.934 0.759 1.00 92.12 82 GLU A O 1
ATOM 686 N N . SER A 1 83 ? 1.528 4.272 -0.534 1.00 93.94 83 SER A N 1
ATOM 687 C CA . SER A 1 83 ? 0.196 3.815 -0.967 1.00 93.94 83 SER A CA 1
ATOM 688 C C . SER A 1 83 ? -0.679 3.370 0.213 1.00 93.94 83 SER A C 1
ATOM 690 O O . SER A 1 83 ? -1.841 3.760 0.305 1.00 93.94 83 SER A O 1
ATOM 692 N N . ILE A 1 84 ? -0.124 2.605 1.161 1.00 94.69 84 ILE A N 1
ATOM 693 C CA . ILE A 1 84 ? -0.832 2.188 2.380 1.00 94.69 84 ILE A CA 1
ATOM 694 C C . ILE A 1 84 ? -1.176 3.410 3.249 1.00 94.69 84 ILE A C 1
ATOM 696 O O . ILE A 1 84 ? -2.307 3.520 3.717 1.00 94.69 84 ILE A O 1
ATOM 700 N N . LYS A 1 85 ? -0.255 4.370 3.424 1.00 92.81 85 LYS A N 1
ATOM 701 C CA . LYS A 1 85 ? -0.531 5.617 4.167 1.00 92.81 85 LYS A CA 1
ATOM 702 C C . LYS A 1 85 ? -1.640 6.455 3.534 1.00 92.81 85 LYS A C 1
ATOM 704 O O . LYS A 1 85 ? -2.479 6.987 4.260 1.00 92.81 85 LYS A O 1
ATOM 709 N N . GLU A 1 86 ? -1.643 6.600 2.209 1.00 89.56 86 GLU A N 1
ATOM 710 C CA . GLU A 1 86 ? -2.702 7.313 1.489 1.00 89.56 86 GLU A CA 1
ATOM 711 C C . GLU A 1 86 ? -4.053 6.619 1.673 1.00 89.56 86 GLU A C 1
ATOM 713 O O . GLU A 1 86 ? -5.033 7.292 1.989 1.00 89.56 86 GLU A O 1
ATOM 718 N N . MET A 1 87 ? -4.097 5.287 1.585 1.00 92.31 87 MET A N 1
ATOM 719 C CA . MET A 1 87 ? -5.305 4.504 1.854 1.00 92.31 87 MET A CA 1
ATOM 720 C C . MET A 1 87 ? -5.805 4.710 3.291 1.00 92.31 87 MET A C 1
ATOM 722 O O . MET A 1 87 ? -6.952 5.115 3.480 1.00 92.31 87 MET A O 1
ATOM 7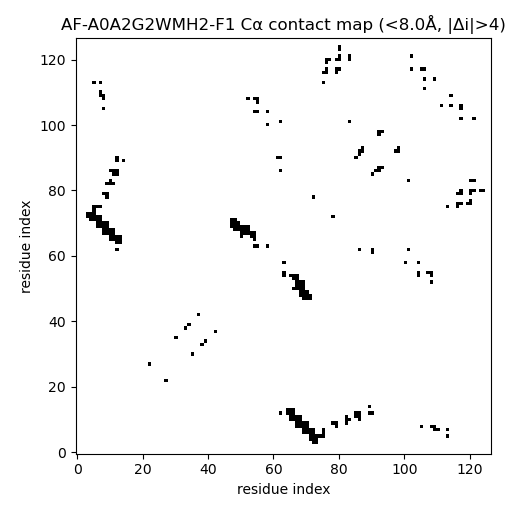26 N N . VAL A 1 88 ? -4.944 4.558 4.303 1.00 91.38 88 VAL A N 1
ATOM 727 C CA . VAL A 1 88 ? -5.312 4.791 5.713 1.00 91.38 88 VAL A CA 1
ATOM 728 C C . VAL A 1 88 ? -5.853 6.206 5.932 1.00 91.38 88 VAL A C 1
ATOM 730 O O . VAL A 1 88 ? -6.895 6.385 6.559 1.00 91.38 88 VAL A O 1
ATOM 733 N N . LYS A 1 89 ? -5.199 7.221 5.362 1.00 88.38 89 LYS A N 1
ATOM 734 C CA . LYS A 1 89 ? -5.567 8.629 5.554 1.00 88.38 89 LYS A CA 1
ATOM 735 C C . LYS A 1 89 ? -6.822 9.062 4.786 1.00 88.38 89 LYS A C 1
ATOM 737 O O . LYS A 1 89 ? -7.571 9.889 5.300 1.00 88.38 89 LYS A O 1
ATOM 742 N N . ILE A 1 90 ? -7.007 8.593 3.551 1.00 84.56 90 ILE A N 1
ATOM 743 C CA . ILE A 1 90 ? -8.018 9.117 2.612 1.00 84.56 90 ILE A CA 1
ATOM 744 C C . ILE A 1 90 ? -9.257 8.219 2.559 1.00 84.56 90 ILE A C 1
ATOM 746 O O . ILE A 1 90 ? -10.368 8.742 2.552 1.00 84.56 90 ILE A O 1
ATOM 750 N N . VAL A 1 91 ? -9.086 6.891 2.562 1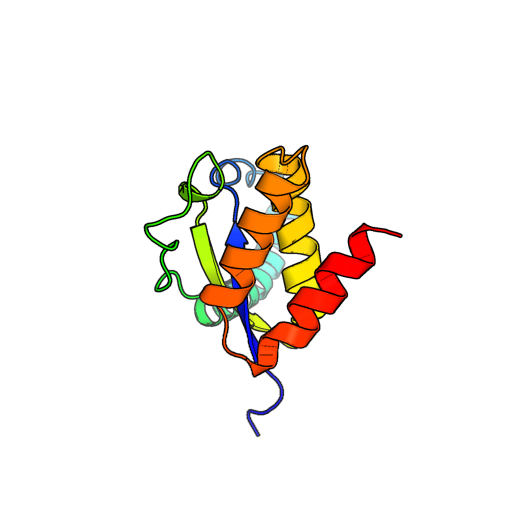.00 85.56 91 VAL A N 1
ATOM 751 C CA . VAL A 1 91 ? -10.208 5.941 2.710 1.00 85.56 91 VAL A CA 1
ATOM 752 C C . VAL A 1 91 ? -10.693 5.925 4.163 1.00 85.56 91 VAL A C 1
ATOM 754 O O . VAL A 1 91 ? -11.878 5.731 4.422 1.00 85.56 91 VAL A O 1
ATOM 757 N N . GLY A 1 92 ? -9.801 6.229 5.112 1.00 86.12 92 GLY A N 1
ATOM 758 C CA . GLY A 1 92 ? -10.149 6.380 6.522 1.00 86.12 92 GLY A CA 1
ATOM 759 C C . GLY A 1 92 ? -10.257 5.049 7.258 1.00 86.12 92 GLY A C 1
ATOM 760 O O . GLY A 1 92 ? -11.134 4.926 8.113 1.00 86.12 92 GLY A O 1
ATOM 761 N N . ILE A 1 93 ? -9.373 4.104 6.913 1.00 89.06 93 ILE A N 1
ATOM 762 C CA . ILE A 1 93 ? -9.183 2.806 7.579 1.00 89.06 93 ILE A CA 1
ATOM 763 C C . ILE A 1 93 ? -8.830 3.058 9.048 1.00 89.06 93 ILE A C 1
ATOM 765 O O . ILE A 1 93 ? -7.887 3.797 9.344 1.00 89.06 93 ILE A O 1
ATOM 769 N N . LYS A 1 94 ? -9.609 2.483 9.965 1.00 85.25 94 LYS A N 1
ATOM 770 C CA . LYS A 1 94 ? -9.560 2.772 11.411 1.00 85.25 94 LYS A CA 1
ATOM 771 C C . LYS A 1 94 ? -9.372 1.547 12.285 1.00 85.25 94 LYS A C 1
ATOM 773 O O . LYS A 1 94 ? -8.928 1.712 13.420 1.00 85.25 94 LYS A O 1
ATOM 778 N N . ASP A 1 95 ? -9.728 0.359 11.806 1.00 89.75 95 ASP A N 1
ATOM 779 C CA . ASP A 1 95 ? -9.616 -0.873 12.582 1.00 89.75 95 ASP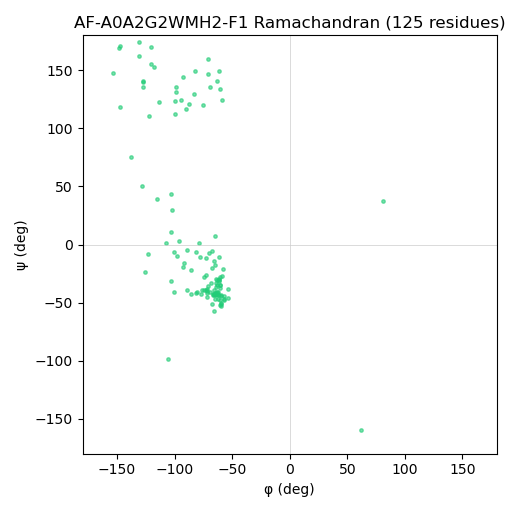 A CA 1
ATOM 780 C C . ASP A 1 95 ? -8.700 -1.923 11.936 1.00 89.75 95 ASP A C 1
ATOM 782 O O . ASP A 1 95 ? -8.222 -1.783 10.808 1.00 89.75 95 ASP A O 1
ATOM 786 N N . TRP A 1 96 ? -8.413 -2.976 12.705 1.00 91.62 96 TRP A N 1
ATOM 787 C CA . TRP A 1 96 ? -7.546 -4.064 12.264 1.00 91.62 96 TRP A CA 1
ATOM 788 C C . TRP A 1 96 ? -8.113 -4.827 11.060 1.00 91.62 96 TRP A C 1
ATOM 790 O O . TRP A 1 96 ? -7.348 -5.259 10.205 1.00 91.62 96 TRP A O 1
ATOM 800 N N . LYS A 1 97 ? -9.437 -4.987 10.967 1.00 92.12 97 LYS A N 1
ATOM 801 C CA . LYS A 1 97 ? -10.080 -5.783 9.920 1.00 92.12 97 LYS A CA 1
ATOM 802 C C . LYS A 1 97 ? -10.002 -5.074 8.570 1.00 92.12 97 LYS A C 1
ATOM 804 O O . LYS A 1 97 ? -9.640 -5.700 7.581 1.00 92.12 97 LYS A O 1
ATOM 809 N N . GLU A 1 98 ? -10.289 -3.775 8.537 1.00 92.75 98 GLU A N 1
ATOM 810 C CA . GLU A 1 98 ? -10.110 -2.938 7.344 1.00 92.75 98 GLU A CA 1
ATOM 811 C C . GLU A 1 98 ? -8.635 -2.906 6.897 1.00 92.75 98 GLU A C 1
ATOM 813 O O . GLU A 1 98 ? -8.333 -2.891 5.703 1.00 92.75 98 GLU A O 1
ATOM 818 N N . MET A 1 99 ? -7.699 -2.933 7.852 1.00 94.12 99 MET A N 1
ATOM 819 C CA . MET A 1 99 ? -6.264 -2.973 7.567 1.00 94.12 99 MET A CA 1
ATOM 820 C C . MET A 1 99 ? -5.798 -4.346 7.045 1.00 94.12 99 MET A C 1
ATOM 822 O O . MET A 1 99 ? -4.981 -4.411 6.127 1.00 94.12 99 MET A O 1
ATOM 826 N N . GLU A 1 100 ? -6.330 -5.442 7.587 1.00 94.56 100 GLU A N 1
ATOM 827 C CA . GLU A 1 100 ? -6.094 -6.809 7.110 1.00 94.56 100 GLU A CA 1
ATOM 828 C C . GLU A 1 100 ? -6.649 -6.999 5.689 1.00 94.56 100 GLU A C 1
ATOM 830 O O . GLU A 1 100 ? -5.950 -7.523 4.822 1.00 94.56 100 GLU A O 1
ATOM 835 N N . GLU A 1 101 ? -7.847 -6.473 5.411 1.00 95.56 101 GLU A N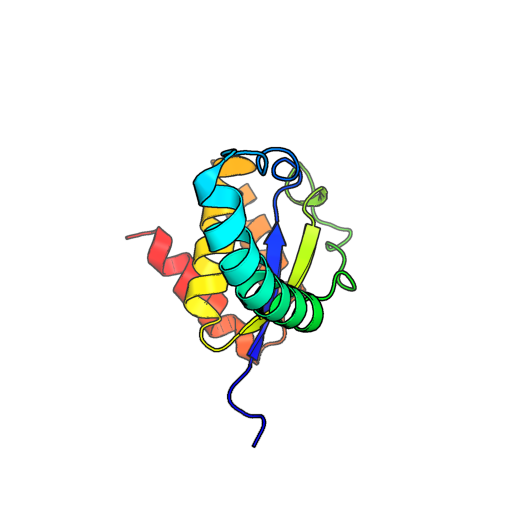 1
ATOM 836 C CA . GLU A 1 101 ? -8.449 -6.438 4.073 1.00 95.56 101 GLU A CA 1
ATOM 837 C C . GLU A 1 101 ? -7.600 -5.612 3.087 1.00 95.56 101 GLU A C 1
ATOM 839 O O . GLU A 1 101 ? -7.351 -6.057 1.964 1.00 95.56 101 GLU A O 1
ATOM 844 N N . LEU A 1 102 ? -7.046 -4.467 3.509 1.00 95.81 102 LEU A N 1
ATOM 845 C CA . LEU A 1 102 ? -6.098 -3.699 2.694 1.00 95.81 102 LEU A CA 1
ATOM 846 C C . LEU A 1 102 ? -4.831 -4.508 2.359 1.00 95.81 102 LEU A C 1
ATOM 848 O O . LEU A 1 102 ? -4.404 -4.535 1.203 1.00 95.81 102 LEU A O 1
ATOM 852 N N . VAL A 1 103 ? -4.212 -5.160 3.348 1.00 96.12 103 VAL A N 1
ATOM 853 C CA . VAL A 1 103 ? -2.992 -5.964 3.142 1.00 96.12 103 VAL A CA 1
ATOM 854 C C . VAL A 1 103 ? -3.278 -7.177 2.252 1.00 96.12 103 VAL A C 1
ATOM 856 O O . VAL A 1 103 ? -2.483 -7.464 1.354 1.00 96.12 103 VAL A O 1
ATOM 859 N N . TYR A 1 104 ? -4.430 -7.832 2.419 1.00 96.50 104 TYR A N 1
ATOM 860 C CA . TYR A 1 104 ? -4.910 -8.896 1.534 1.00 96.50 104 TYR A CA 1
ATOM 861 C C . TYR A 1 104 ? -4.949 -8.445 0.067 1.00 96.50 104 TYR A C 1
ATOM 863 O O . TYR A 1 104 ? -4.398 -9.134 -0.794 1.00 96.50 104 TYR A O 1
ATOM 871 N N . CYS A 1 105 ? -5.481 -7.249 -0.214 1.00 96.50 105 CYS A N 1
ATOM 872 C CA . CYS A 1 105 ? -5.493 -6.683 -1.566 1.00 96.50 105 CYS A CA 1
ATOM 873 C C . CYS A 1 105 ? -4.078 -6.571 -2.153 1.00 96.50 105 CYS A C 1
ATOM 875 O O . CYS A 1 105 ? -3.843 -7.001 -3.282 1.00 96.50 105 CYS A O 1
ATOM 877 N N . TYR A 1 106 ? -3.107 -6.047 -1.396 1.00 96.62 106 TYR A N 1
ATOM 878 C CA . TYR A 1 106 ? -1.720 -5.986 -1.872 1.00 96.62 106 TYR A CA 1
ATOM 879 C C . TYR A 1 106 ? -1.125 -7.379 -2.105 1.00 96.62 106 TYR A C 1
ATOM 881 O O . TYR A 1 106 ? -0.448 -7.574 -3.110 1.00 96.62 106 TYR A O 1
ATOM 889 N N . ILE A 1 107 ? -1.371 -8.355 -1.230 1.00 97.12 107 ILE A N 1
ATOM 890 C CA . ILE A 1 107 ? -0.830 -9.713 -1.384 1.00 97.12 107 ILE A CA 1
ATOM 891 C C . ILE A 1 107 ? -1.411 -10.422 -2.618 1.00 97.12 107 ILE A C 1
ATOM 893 O O . ILE A 1 107 ? -0.652 -11.037 -3.367 1.00 97.12 107 ILE A O 1
ATOM 897 N N . VAL A 1 108 ? -2.719 -10.310 -2.869 1.00 96.25 108 VAL A N 1
ATOM 898 C CA . VAL A 1 108 ? -3.389 -10.952 -4.017 1.00 96.25 108 VAL A CA 1
ATOM 899 C C . VAL A 1 108 ? -3.029 -10.286 -5.345 1.00 96.25 108 VAL A C 1
ATOM 901 O O . VAL A 1 108 ? -2.808 -10.976 -6.339 1.00 96.25 108 VAL A O 1
ATOM 904 N N . LEU A 1 109 ? -2.941 -8.954 -5.379 1.00 95.19 109 LEU A N 1
ATOM 905 C CA . LEU A 1 109 ? -2.705 -8.204 -6.617 1.00 95.19 109 LEU A CA 1
ATOM 906 C C . LEU A 1 109 ? -1.221 -8.152 -7.037 1.00 95.19 109 LEU A C 1
ATOM 908 O O . LEU A 1 109 ? -0.912 -7.665 -8.125 1.00 95.19 109 LEU A O 1
ATOM 912 N N . ASN A 1 110 ? -0.295 -8.649 -6.208 1.00 95.31 110 ASN A N 1
ATOM 913 C CA . ASN A 1 110 ? 1.145 -8.651 -6.481 1.00 95.31 110 ASN A CA 1
ATOM 914 C C . ASN A 1 110 ? 1.744 -10.061 -6.554 1.00 95.31 110 ASN A C 1
ATOM 916 O O . ASN A 1 110 ? 1.300 -10.993 -5.884 1.00 95.31 110 ASN A O 1
ATOM 920 N N . SER A 1 111 ? 2.830 -10.200 -7.319 1.00 94.94 111 SER A N 1
ATOM 921 C CA . SER A 1 111 ? 3.611 -11.436 -7.357 1.00 94.94 111 SER A CA 1
ATOM 922 C C . SER A 1 111 ? 4.401 -11.652 -6.057 1.00 94.94 111 SER A C 1
ATOM 924 O O . SER A 1 111 ? 4.660 -10.715 -5.297 1.00 94.94 111 SER A O 1
ATOM 926 N N . LYS A 1 112 ? 4.797 -12.904 -5.790 1.00 95.75 112 LYS A N 1
ATOM 927 C CA . LYS A 1 112 ? 5.416 -13.312 -4.514 1.00 95.75 112 LYS A CA 1
ATOM 928 C C . LYS A 1 112 ? 6.730 -12.591 -4.211 1.00 95.75 112 LYS A C 1
ATOM 930 O O . LYS A 1 112 ? 7.059 -12.383 -3.049 1.00 95.75 112 LYS A O 1
ATOM 935 N N . GLU A 1 113 ? 7.455 -12.165 -5.240 1.00 94.75 113 GLU A N 1
ATOM 936 C CA . GLU A 1 113 ? 8.701 -11.398 -5.134 1.00 94.75 113 GLU A CA 1
ATOM 937 C C . GLU A 1 113 ? 8.487 -10.004 -4.519 1.00 94.75 113 GLU A C 1
ATOM 939 O O . GLU A 1 113 ? 9.442 -9.379 -4.066 1.00 94.75 113 GLU A O 1
ATOM 944 N N . VAL A 1 114 ? 7.244 -9.510 -4.495 1.00 96.44 114 VAL A N 1
ATOM 945 C CA . VAL A 1 114 ? 6.872 -8.213 -3.913 1.00 96.44 114 VAL A CA 1
ATOM 946 C C . VAL A 1 114 ? 6.427 -8.347 -2.448 1.00 96.44 114 VAL A C 1
ATOM 948 O O . VAL A 1 114 ? 6.437 -7.365 -1.706 1.00 96.44 114 VAL A O 1
ATOM 951 N N . HIS A 1 115 ? 6.053 -9.551 -1.999 1.00 97.25 115 HIS A N 1
ATOM 952 C CA . HIS A 1 115 ? 5.411 -9.775 -0.693 1.00 97.25 115 HIS A CA 1
ATOM 953 C C . HIS A 1 115 ? 6.286 -9.356 0.498 1.00 97.25 115 HIS A C 1
ATOM 955 O O . HIS A 1 115 ? 5.753 -8.843 1.481 1.00 97.25 115 HIS A O 1
ATOM 961 N N . SER A 1 116 ? 7.616 -9.463 0.395 1.00 96.88 116 SER A N 1
ATOM 962 C CA . SER A 1 116 ? 8.537 -8.957 1.425 1.00 96.88 116 SER A CA 1
ATOM 963 C C . SER A 1 116 ? 8.460 -7.436 1.590 1.00 96.88 116 SER A C 1
ATOM 965 O O . SER A 1 116 ? 8.419 -6.952 2.718 1.00 96.88 116 SER A O 1
ATOM 967 N N . PHE A 1 117 ? 8.361 -6.679 0.489 1.00 97.44 117 PHE A N 1
ATOM 968 C CA . PHE A 1 117 ? 8.197 -5.222 0.545 1.00 97.44 117 PHE A CA 1
ATOM 969 C C . PHE A 1 117 ? 6.832 -4.822 1.111 1.00 97.44 117 PHE A C 1
ATOM 971 O O . PHE A 1 117 ? 6.747 -3.811 1.795 1.00 97.44 117 PHE A O 1
ATOM 978 N N . ILE A 1 118 ? 5.776 -5.609 0.864 1.00 97.75 118 ILE A N 1
ATOM 979 C CA . ILE A 1 118 ? 4.443 -5.379 1.451 1.00 97.75 118 ILE A CA 1
ATOM 980 C C . ILE A 1 118 ? 4.499 -5.558 2.972 1.00 97.75 118 ILE A C 1
ATOM 982 O O . ILE A 1 118 ? 4.023 -4.694 3.707 1.00 97.75 118 ILE A O 1
ATOM 986 N N . GLN A 1 119 ? 5.123 -6.640 3.449 1.00 96.12 119 GLN A N 1
ATOM 987 C CA . GLN A 1 119 ? 5.287 -6.903 4.880 1.00 96.12 119 GLN A CA 1
ATOM 988 C C . GLN A 1 119 ? 6.132 -5.822 5.571 1.00 96.12 119 GLN A C 1
ATOM 990 O O . GLN A 1 119 ? 5.743 -5.318 6.622 1.00 96.12 119 GLN A O 1
ATOM 995 N N . GLU A 1 120 ? 7.268 -5.439 4.987 1.00 96.88 120 GLU A N 1
ATOM 996 C CA . GLU A 1 120 ? 8.149 -4.405 5.541 1.00 96.88 120 GLU A CA 1
ATOM 997 C C . GLU A 1 120 ? 7.486 -3.016 5.513 1.00 96.88 120 GLU A C 1
ATOM 999 O O . GLU A 1 120 ? 7.507 -2.301 6.518 1.00 96.88 120 GLU A O 1
ATOM 1004 N N . ALA A 1 121 ? 6.810 -2.663 4.412 1.00 96.81 121 ALA A N 1
ATOM 1005 C CA . ALA A 1 121 ? 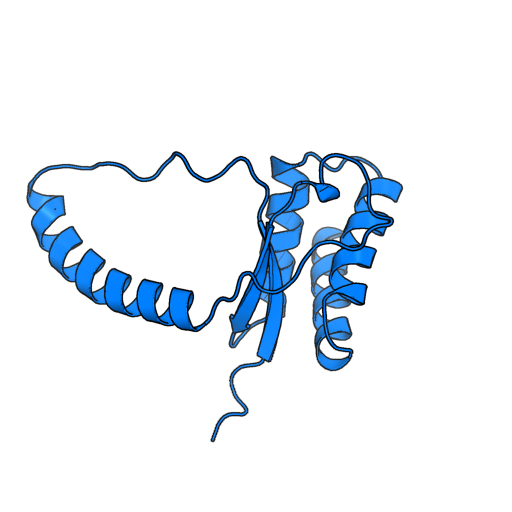6.022 -1.437 4.305 1.00 96.81 121 ALA A CA 1
ATOM 1006 C C . ALA A 1 121 ? 4.958 -1.369 5.402 1.00 96.81 121 ALA A C 1
ATOM 1008 O O . ALA A 1 121 ? 4.865 -0.350 6.079 1.00 96.81 121 ALA A O 1
ATOM 1009 N N . PHE A 1 122 ? 4.201 -2.448 5.608 1.00 94.81 122 PHE A N 1
ATOM 1010 C CA . PHE A 1 122 ? 3.180 -2.542 6.647 1.00 94.81 122 PHE A CA 1
ATOM 1011 C C . PHE A 1 122 ? 3.766 -2.378 8.058 1.00 94.81 122 PHE A C 1
ATOM 1013 O O . PHE A 1 122 ? 3.326 -1.505 8.803 1.00 94.81 122 PHE A O 1
ATOM 1020 N N . LEU A 1 123 ? 4.799 -3.153 8.405 1.00 93.88 123 LEU A N 1
ATOM 1021 C CA . LEU A 1 123 ? 5.425 -3.109 9.733 1.00 93.88 123 LEU A CA 1
ATOM 1022 C C . LEU A 1 123 ? 6.018 -1.730 10.059 1.00 93.88 123 LEU A C 1
ATOM 1024 O O . LEU A 1 123 ? 5.925 -1.284 11.200 1.00 93.88 123 LEU A O 1
ATOM 1028 N N . SER A 1 124 ? 6.552 -1.018 9.060 1.00 94.12 124 SER A N 1
ATOM 1029 C CA . SER A 1 124 ? 7.091 0.344 9.220 1.00 94.12 124 SER A CA 1
ATOM 1030 C C . SER A 1 124 ? 6.046 1.428 9.540 1.00 94.12 124 SER A C 1
ATOM 1032 O O . SER A 1 124 ? 6.408 2.585 9.751 1.00 94.12 124 SER A O 1
ATOM 1034 N N . LEU A 1 125 ? 4.752 1.086 9.540 1.00 86.69 125 LEU A N 1
ATOM 1035 C CA . LEU A 1 125 ? 3.653 1.973 9.946 1.00 86.69 125 LEU A CA 1
ATOM 1036 C C . LEU A 1 125 ? 3.201 1.732 11.392 1.00 86.69 125 LEU A C 1
ATOM 1038 O O . LEU A 1 125 ? 2.408 2.512 11.915 1.00 86.69 125 LEU A O 1
ATOM 1042 N N . CYS A 1 126 ? 3.686 0.662 12.026 1.00 76.88 126 CYS A N 1
ATOM 1043 C CA . CYS A 1 126 ? 3.360 0.287 13.403 1.00 76.88 126 CYS A CA 1
ATOM 1044 C C . CYS A 1 126 ? 4.399 0.782 14.431 1.00 76.88 126 CYS A C 1
ATOM 1046 O O . CYS A 1 126 ? 4.276 0.458 15.613 1.00 76.88 126 CYS A O 1
ATOM 1048 N N . THR A 1 127 ? 5.413 1.530 13.980 1.00 61.28 127 THR A N 1
ATOM 1049 C CA . THR A 1 127 ? 6.521 2.109 14.766 1.00 61.28 127 THR A CA 1
ATOM 1050 C C . THR A 1 127 ? 6.446 3.628 14.818 1.00 61.28 127 THR A C 1
ATOM 1052 O O . THR A 1 127 ? 6.551 4.173 15.935 1.00 61.28 127 THR A O 1
#

Sequence (127 aa):
MLHQYISHIYLYPYLHTHLFHDTHTTKRNLLQMVNHKTKKMLQRQRNRVSFSANMPDDVRGAIADSICVVKYSMDPLTDIRESIKEMVKIVGIKDWKEMEELVYCYIVLNSKEVHSFIQEAFLSLCT

Organism: Capsicum baccatum (NCBI:txid33114)

Foldseek 3Di:
DQVQWDKFKFWAQPPPPPPDDDDDPPCVVVCVVVVVVVVVVVVVFVVQKDQPDAFDPPQDDSSNVIGIIIGIDNCLLVRLLVSLVNCCVPSVDDDPVSSVSVLVRRVVRDDPVCNVSSVNSVVVVVD

Radius of gyration: 16.5 Å; Cα contacts (8 Å, |Δi|>4): 144; chains: 1; bounding box: 36×47×35 Å

pLDDT: mean 76.99, std 20.87, range [32.56, 97.75]